Protein AF-A0A7Y6PIX3-F1 (afdb_monomer_lite)

Secondary structure (DSSP, 8-state):
--------TT--TT-S---TTHHHHHT----SSEEEEEEEETTTEEEEEEEEEEEETTEEEEEEEEEE-HHHHHHHHHHHHHHHB-TTT-PBPP-

Structure (mmCIF, N/CA/C/O backbone):
data_AF-A0A7Y6PIX3-F1
#
_entry.id   AF-A0A7Y6PIX3-F1
#
loop_
_atom_site.group_PDB
_atom_site.id
_atom_site.type_symbol
_atom_site.label_atom_id
_atom_site.label_alt_id
_atom_site.label_comp_id
_atom_site.label_asym_id
_atom_site.label_entity_id
_atom_site.label_seq_id
_atom_site.pdbx_PDB_ins_code
_atom_site.Cartn_x
_atom_site.Cartn_y
_atom_site.Cartn_z
_atom_site.occupancy
_atom_site.B_iso_or_equiv
_atom_site.auth_seq_id
_atom_site.auth_comp_id
_atom_site.auth_asym_id
_atom_site.auth_atom_id
_atom_site.pdbx_PDB_model_num
ATOM 1 N N . ARG A 1 1 ? 34.077 9.818 14.307 1.00 39.09 1 ARG A N 1
ATOM 2 C CA . ARG A 1 1 ? 33.022 9.412 15.264 1.00 39.09 1 ARG A CA 1
ATOM 3 C C . ARG A 1 1 ? 32.184 8.384 14.513 1.00 39.09 1 ARG A C 1
ATOM 5 O O . ARG A 1 1 ? 31.618 8.757 13.501 1.00 39.09 1 ARG A O 1
ATOM 12 N N . LYS A 1 2 ? 32.312 7.090 14.836 1.00 45.16 2 LYS A N 1
ATOM 13 C CA . LYS A 1 2 ? 31.610 6.013 14.116 1.00 45.16 2 LYS A CA 1
ATOM 14 C C . LYS A 1 2 ? 30.129 6.129 14.461 1.00 45.16 2 LYS A C 1
ATOM 16 O O . LYS A 1 2 ? 29.799 6.055 15.640 1.00 45.16 2 LYS A O 1
ATOM 21 N N . ASP A 1 3 ? 29.284 6.337 13.461 1.00 50.09 3 ASP A N 1
ATOM 22 C CA . ASP A 1 3 ? 27.842 6.209 13.625 1.00 50.09 3 ASP A CA 1
ATOM 23 C C . ASP A 1 3 ? 27.549 4.741 13.931 1.00 50.09 3 ASP A C 1
ATOM 25 O O . ASP A 1 3 ? 27.606 3.867 13.062 1.00 50.09 3 ASP A O 1
ATOM 29 N N . GLU A 1 4 ? 27.330 4.449 15.210 1.00 51.28 4 GLU A N 1
ATOM 30 C CA . GLU A 1 4 ? 26.777 3.178 15.644 1.00 51.28 4 GLU A CA 1
ATOM 31 C C . GLU A 1 4 ? 25.413 3.044 14.971 1.00 51.28 4 GLU A C 1
ATOM 33 O O . GLU A 1 4 ? 24.459 3.748 15.314 1.00 51.28 4 GLU A O 1
ATOM 38 N N . LYS A 1 5 ? 25.333 2.174 13.958 1.00 54.09 5 LYS A N 1
ATOM 39 C CA . LYS A 1 5 ? 24.062 1.751 13.375 1.00 54.09 5 LYS A CA 1
ATOM 40 C C . LYS A 1 5 ? 23.223 1.204 14.523 1.00 54.09 5 LYS A C 1
ATOM 42 O O . LYS A 1 5 ? 23.466 0.092 14.985 1.00 54.09 5 LYS A O 1
ATOM 47 N N . LYS A 1 6 ? 22.276 2.008 15.010 1.00 56.94 6 LYS A N 1
ATOM 48 C CA . LYS A 1 6 ? 21.278 1.573 15.983 1.00 56.94 6 LYS A CA 1
ATOM 49 C C . LYS A 1 6 ? 20.540 0.401 15.351 1.00 56.94 6 LYS A C 1
ATOM 51 O O . LYS A 1 6 ? 19.804 0.581 14.385 1.00 56.94 6 LYS A O 1
ATOM 56 N N . ILE A 1 7 ? 20.817 -0.798 15.847 1.00 59.22 7 ILE A N 1
ATOM 57 C CA . ILE A 1 7 ? 20.106 -2.006 15.448 1.00 59.22 7 ILE A CA 1
ATOM 58 C C . ILE A 1 7 ? 18.689 -1.828 15.981 1.00 59.22 7 ILE A C 1
ATOM 60 O O . ILE A 1 7 ? 18.507 -1.710 17.190 1.00 59.22 7 ILE A O 1
ATOM 64 N N . ASP A 1 8 ? 17.713 -1.721 15.080 1.00 65.69 8 ASP A N 1
ATOM 65 C CA . ASP A 1 8 ? 16.303 -1.655 15.452 1.00 65.69 8 ASP A CA 1
ATOM 66 C C . ASP A 1 8 ? 15.916 -3.002 16.090 1.00 65.69 8 ASP A C 1
ATOM 68 O O . ASP A 1 8 ? 15.920 -4.018 15.388 1.00 65.69 8 ASP A O 1
ATOM 72 N N . PRO A 1 9 ? 15.620 -3.047 17.402 1.00 66.88 9 PRO A N 1
ATOM 73 C CA . PRO A 1 9 ? 15.290 -4.290 18.090 1.00 66.88 9 PRO A CA 1
ATOM 74 C C . PRO A 1 9 ? 13.962 -4.897 17.608 1.00 66.88 9 PRO A C 1
ATOM 76 O O . PRO A 1 9 ? 13.716 -6.071 17.862 1.00 66.88 9 PRO A O 1
ATOM 79 N N . GLU A 1 10 ? 13.119 -4.140 16.891 1.00 69.50 10 GLU A N 1
ATOM 80 C CA . GLU A 1 10 ? 11.897 -4.650 16.252 1.00 69.50 10 GLU A CA 1
ATOM 81 C C . GLU A 1 10 ? 12.152 -5.256 14.862 1.00 69.50 10 GLU A C 1
ATOM 83 O O . GLU A 1 10 ? 11.209 -5.671 14.177 1.00 69.50 10 GLU A O 1
ATOM 88 N N . PHE A 1 11 ? 13.402 -5.287 14.388 1.00 69.88 11 PHE A N 1
ATOM 89 C CA . PHE A 1 11 ? 13.704 -5.868 13.089 1.00 69.88 11 PHE A CA 1
ATOM 90 C C . PHE A 1 11 ? 13.502 -7.387 13.125 1.00 69.88 11 PHE A C 1
ATOM 92 O O . PHE A 1 11 ? 14.282 -8.139 13.703 1.00 69.88 11 PHE A O 1
ATOM 99 N N . CYS A 1 12 ? 12.434 -7.838 12.470 1.00 73.38 12 CYS A N 1
ATOM 100 C CA . CYS A 1 12 ? 12.127 -9.246 12.273 1.00 73.38 12 CYS A CA 1
ATOM 101 C C . CYS A 1 12 ? 13.300 -9.948 11.568 1.00 73.38 12 CYS A C 1
ATOM 103 O O . CYS A 1 12 ? 13.506 -9.763 10.373 1.00 73.38 12 CYS A O 1
ATOM 105 N N . HIS A 1 13 ? 14.038 -10.798 12.288 1.00 71.69 13 HIS A N 1
ATOM 106 C CA . HIS A 1 13 ? 15.195 -11.530 11.748 1.00 71.69 13 HIS A CA 1
ATOM 107 C C . HIS A 1 13 ? 14.844 -12.534 10.634 1.00 71.69 13 HIS A C 1
ATOM 109 O O . HIS A 1 13 ? 15.736 -13.044 9.963 1.00 71.69 13 HIS A O 1
ATOM 115 N N . ILE A 1 14 ? 13.554 -12.823 10.447 1.00 77.88 14 ILE A N 1
ATOM 116 C CA . ILE A 1 14 ? 13.034 -13.717 9.402 1.00 77.88 14 ILE A CA 1
ATOM 117 C C . ILE A 1 14 ? 12.634 -12.925 8.149 1.00 77.88 14 ILE A C 1
ATOM 119 O O . ILE A 1 14 ? 12.739 -13.414 7.027 1.00 77.88 14 ILE A O 1
ATOM 123 N N . CYS A 1 15 ? 12.155 -11.697 8.328 1.00 74.38 15 CYS A N 1
ATOM 124 C CA . CYS A 1 15 ? 11.585 -10.898 7.262 1.00 74.38 15 CYS A CA 1
ATOM 125 C C . CYS A 1 15 ? 12.726 -10.280 6.445 1.00 74.38 15 CYS A C 1
ATOM 127 O O . CYS A 1 15 ? 13.464 -9.438 6.948 1.00 74.38 15 CYS A O 1
ATOM 129 N N . GLN A 1 16 ? 12.867 -10.679 5.179 1.00 68.69 16 GLN A N 1
ATOM 130 C CA . GLN A 1 16 ? 13.937 -10.172 4.305 1.00 68.69 16 GLN A CA 1
ATOM 131 C C . GLN A 1 16 ? 13.766 -8.689 3.955 1.00 68.69 16 GLN A C 1
ATOM 133 O O . GLN A 1 16 ? 14.746 -7.994 3.697 1.00 68.69 16 GLN A O 1
ATOM 138 N N . HIS A 1 17 ? 12.527 -8.195 3.986 1.00 73.31 17 HIS A N 1
ATOM 139 C CA . HIS A 1 17 ? 12.195 -6.829 3.615 1.00 73.31 17 HIS A CA 1
ATOM 140 C C . HIS A 1 17 ? 11.229 -6.211 4.620 1.00 73.31 17 HIS A C 1
ATOM 142 O O . HIS A 1 17 ? 10.271 -6.842 5.071 1.00 73.31 17 HIS A O 1
ATOM 148 N N . ARG A 1 18 ? 11.477 -4.942 4.944 1.00 79.44 18 ARG A N 1
ATOM 149 C CA . ARG A 1 18 ? 10.574 -4.099 5.721 1.00 79.44 18 ARG A CA 1
ATOM 150 C C . ARG A 1 18 ? 10.189 -2.904 4.870 1.00 79.44 18 ARG A C 1
ATOM 152 O O . ARG A 1 18 ? 11.059 -2.220 4.344 1.00 79.44 18 ARG A O 1
ATOM 159 N N . LEU A 1 19 ? 8.892 -2.624 4.798 1.00 86.44 19 LEU A N 1
ATOM 160 C CA . LEU A 1 19 ? 8.396 -1.407 4.165 1.00 86.44 19 LEU A CA 1
ATOM 161 C C . LEU A 1 19 ? 8.939 -0.194 4.934 1.00 86.44 19 LEU A C 1
ATOM 163 O O . LEU A 1 19 ? 8.603 -0.008 6.110 1.00 86.44 19 LEU A O 1
ATOM 167 N N . SER A 1 20 ? 9.747 0.647 4.287 1.00 87.06 20 SER A N 1
ATOM 168 C CA . SER A 1 20 ? 10.274 1.890 4.885 1.00 87.06 20 SER A CA 1
ATOM 169 C C . SER A 1 20 ? 9.174 2.811 5.404 1.00 87.06 20 SER A C 1
ATOM 171 O O . SER A 1 20 ? 9.351 3.525 6.388 1.00 87.06 20 SER A O 1
ATOM 173 N N . PHE A 1 21 ? 7.999 2.752 4.784 1.00 89.38 21 PHE A N 1
ATOM 174 C CA . PHE A 1 21 ? 6.835 3.550 5.134 1.00 89.38 21 PHE A CA 1
ATOM 175 C C . PHE A 1 21 ? 5.896 2.879 6.147 1.00 89.38 21 PHE A C 1
ATOM 177 O O . PHE A 1 21 ? 4.806 3.401 6.380 1.00 89.38 21 PHE A O 1
ATOM 184 N N . ARG A 1 22 ? 6.301 1.781 6.811 1.00 88.94 22 ARG A N 1
ATOM 185 C CA . ARG A 1 22 ? 5.500 1.109 7.861 1.00 88.94 22 ARG A CA 1
ATOM 186 C C . ARG A 1 22 ? 4.921 2.101 8.869 1.00 88.94 22 ARG A C 1
ATOM 188 O O . ARG A 1 22 ? 3.742 2.029 9.197 1.00 88.94 22 ARG A O 1
ATOM 195 N N . ASN A 1 23 ? 5.735 3.045 9.340 1.00 90.56 23 ASN A N 1
ATOM 196 C CA . ASN A 1 23 ? 5.305 4.012 10.350 1.00 90.56 23 ASN A CA 1
ATOM 197 C C . ASN A 1 23 ? 4.213 4.963 9.832 1.00 90.56 23 ASN A C 1
ATOM 199 O O . ASN A 1 23 ? 3.418 5.442 10.632 1.00 90.56 23 ASN A O 1
ATOM 203 N N . LYS A 1 24 ? 4.124 5.206 8.516 1.00 91.81 24 LYS A N 1
ATOM 204 C CA . LYS A 1 24 ? 3.011 5.970 7.930 1.00 91.81 24 LYS A CA 1
ATOM 205 C C . LYS A 1 24 ? 1.699 5.187 7.935 1.00 91.81 24 LYS A C 1
ATOM 207 O O . LYS A 1 24 ? 0.650 5.797 8.085 1.00 91.81 24 LYS A O 1
ATOM 212 N N . ILE A 1 25 ? 1.760 3.861 7.787 1.00 92.00 25 ILE A N 1
ATOM 213 C CA . ILE A 1 25 ? 0.582 2.988 7.896 1.00 92.00 25 ILE A CA 1
ATOM 214 C C . ILE A 1 25 ? 0.114 2.938 9.354 1.00 92.00 25 ILE A C 1
ATOM 216 O O . ILE A 1 25 ? -1.054 3.169 9.636 1.00 92.00 25 ILE A O 1
ATOM 220 N N . LEU A 1 26 ? 1.033 2.682 10.292 1.00 90.62 26 LEU A N 1
ATOM 221 C CA . LEU A 1 26 ? 0.683 2.535 11.710 1.00 90.62 26 LEU A CA 1
ATOM 222 C C . LEU A 1 26 ? 0.167 3.829 12.345 1.00 90.62 26 LEU A C 1
ATOM 224 O O . LEU A 1 26 ? -0.728 3.779 13.181 1.00 90.62 26 LEU A O 1
ATOM 228 N N . ASN A 1 27 ? 0.714 4.975 11.940 1.00 91.56 27 ASN A N 1
ATOM 229 C CA . ASN A 1 27 ? 0.336 6.283 12.475 1.00 91.56 27 ASN A CA 1
ATOM 230 C C . ASN A 1 27 ? -0.625 7.030 11.541 1.00 91.56 27 ASN A C 1
ATOM 232 O O . ASN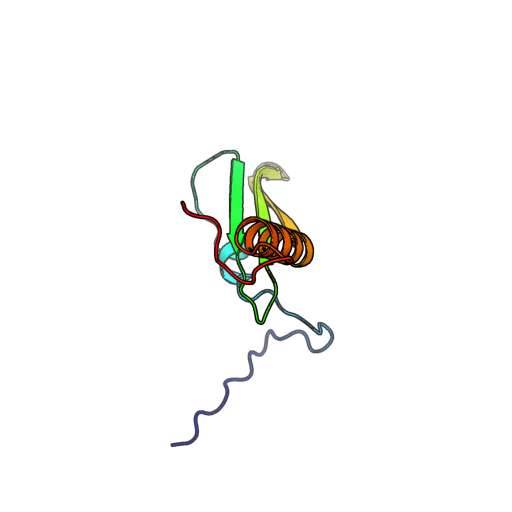 A 1 27 ? -0.602 8.260 11.485 1.00 91.56 27 ASN A O 1
ATOM 236 N N . TRP A 1 28 ? -1.434 6.306 10.765 1.00 91.88 28 TRP A N 1
ATOM 237 C CA . TRP A 1 28 ? -2.393 6.921 9.857 1.00 91.88 28 TRP A CA 1
ATOM 238 C C . TRP A 1 28 ? -3.465 7.700 10.632 1.00 91.88 28 TRP A C 1
ATOM 240 O O . TRP A 1 28 ? -4.161 7.140 11.478 1.00 91.88 28 TRP A O 1
ATOM 250 N N . GLN A 1 29 ? -3.603 8.998 10.345 1.00 85.50 29 GLN A N 1
ATOM 251 C CA . GLN A 1 29 ? -4.531 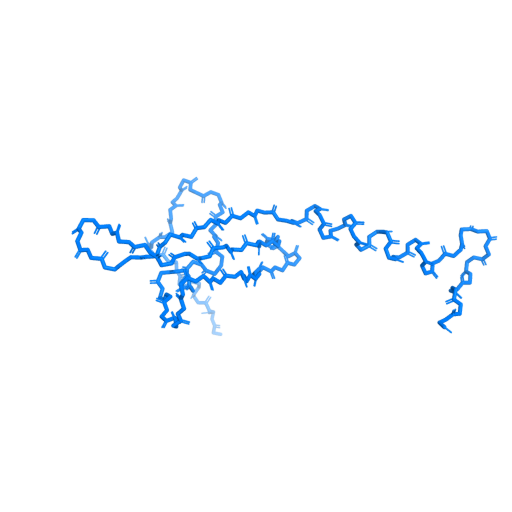9.897 11.050 1.00 85.50 29 GLN A CA 1
ATOM 252 C C . GLN A 1 29 ? -5.342 10.809 10.120 1.00 85.50 29 GLN A C 1
ATOM 254 O O . GLN A 1 29 ? -6.018 11.722 10.590 1.00 85.50 29 GLN A O 1
ATOM 259 N N . GLU A 1 30 ? -5.287 10.599 8.805 1.00 82.94 30 GLU A N 1
ATOM 260 C CA . GLU A 1 30 ? -6.031 11.459 7.886 1.00 82.94 30 GLU A CA 1
ATOM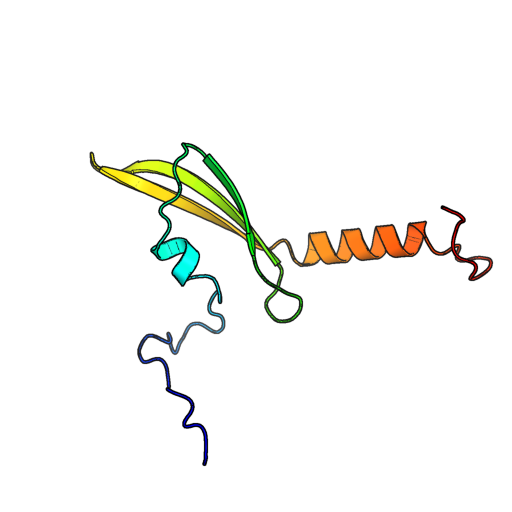 261 C C . GLU A 1 30 ? -7.543 11.232 7.951 1.00 82.94 30 GLU A C 1
ATOM 263 O O . GLU A 1 30 ? -8.019 10.111 8.132 1.00 82.94 30 GLU A O 1
ATOM 268 N N . SER A 1 31 ? -8.294 12.318 7.756 1.00 73.69 31 SER A N 1
ATOM 269 C CA . SER A 1 31 ? -9.747 12.299 7.676 1.00 73.69 31 SER A CA 1
ATOM 270 C C . SER A 1 31 ? -10.213 11.893 6.277 1.00 73.69 31 SER A C 1
ATOM 272 O O . SER A 1 31 ? -9.757 12.411 5.261 1.00 73.69 31 SER A O 1
ATOM 274 N N . GLY A 1 32 ? -11.152 10.953 6.220 1.00 82.06 32 GLY A N 1
ATOM 275 C CA . GLY A 1 32 ? -11.746 10.492 4.971 1.00 82.06 32 GLY A CA 1
ATOM 276 C C . GLY A 1 32 ? -12.156 9.030 5.053 1.00 82.06 32 GLY A C 1
ATOM 277 O O . GLY A 1 32 ? -11.567 8.246 5.791 1.00 82.06 32 GLY A O 1
ATOM 278 N N . GLN A 1 33 ? -13.178 8.656 4.287 1.00 85.94 33 GLN A N 1
ATOM 279 C CA . GLN A 1 33 ? -13.607 7.257 4.209 1.00 85.94 33 GLN A CA 1
AT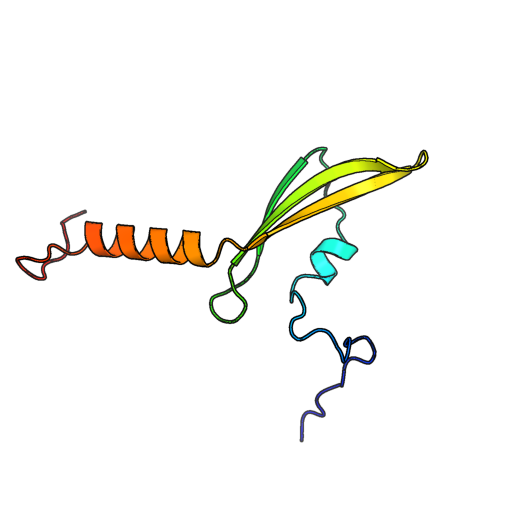OM 280 C C . GLN A 1 33 ? -12.651 6.406 3.359 1.00 85.94 33 GLN A C 1
ATOM 282 O O . GLN A 1 33 ? -12.584 5.191 3.529 1.00 85.94 33 GLN A O 1
ATOM 287 N N . TYR A 1 34 ? -11.910 7.044 2.449 1.00 92.06 34 TYR A N 1
ATOM 288 C CA . TYR A 1 34 ? -11.094 6.385 1.438 1.00 92.06 34 TYR A CA 1
ATOM 289 C C . TYR A 1 34 ? -9.933 7.275 0.988 1.00 92.06 34 TYR A C 1
ATOM 291 O O . TYR A 1 34 ? -10.124 8.474 0.774 1.00 92.06 34 TYR A O 1
ATOM 299 N N . LYS A 1 35 ? -8.747 6.685 0.791 1.00 95.31 35 LYS A N 1
ATOM 300 C CA . LYS A 1 35 ? -7.604 7.357 0.158 1.00 95.31 35 LYS A CA 1
ATOM 301 C C . LYS A 1 35 ? -6.705 6.376 -0.591 1.00 95.31 35 LYS A C 1
ATOM 303 O O . LYS A 1 35 ? -6.332 5.337 -0.052 1.00 95.31 35 LYS A O 1
ATOM 308 N N . VAL A 1 36 ? -6.287 6.760 -1.796 1.00 95.75 36 VAL A N 1
ATOM 309 C CA . VAL A 1 36 ? -5.195 6.111 -2.539 1.00 95.75 36 VAL A CA 1
ATOM 310 C C . VAL A 1 36 ? -3.965 6.992 -2.463 1.00 95.75 36 VAL A C 1
ATOM 312 O O . VAL A 1 36 ? -4.048 8.208 -2.636 1.00 95.75 36 VAL A O 1
ATOM 315 N N . TRP A 1 37 ? -2.827 6.379 -2.185 1.00 94.62 37 TRP A N 1
ATOM 316 C CA . TRP A 1 37 ? -1.546 7.058 -2.099 1.00 94.62 37 TRP A CA 1
ATOM 317 C C . TRP A 1 37 ? -0.428 6.107 -2.508 1.00 94.62 37 TRP A C 1
ATOM 319 O O . TRP A 1 37 ? -0.594 4.889 -2.497 1.00 94.62 37 TRP A O 1
ATOM 329 N N . GLU A 1 38 ? 0.710 6.668 -2.894 1.00 94.88 38 GLU A N 1
ATOM 330 C CA . GLU A 1 38 ? 1.880 5.900 -3.307 1.00 94.88 38 GLU A CA 1
ATOM 331 C C . GLU A 1 38 ? 3.062 6.190 -2.383 1.00 94.88 38 GLU A C 1
ATOM 333 O O . GLU A 1 38 ? 3.191 7.291 -1.844 1.00 94.88 38 GLU A O 1
ATOM 338 N N . MET A 1 39 ? 3.921 5.191 -2.199 1.00 93.94 39 MET A N 1
ATOM 339 C CA . MET A 1 39 ? 5.185 5.292 -1.471 1.00 93.94 39 MET A CA 1
ATOM 340 C C . MET A 1 39 ? 6.258 4.457 -2.154 1.00 93.94 39 MET A C 1
ATOM 342 O O . MET A 1 39 ? 5.956 3.579 -2.957 1.00 93.94 39 MET A O 1
ATOM 346 N N . GLY A 1 40 ? 7.503 4.686 -1.752 1.00 87.38 40 GLY A N 1
ATOM 347 C CA . GLY A 1 40 ? 8.651 3.933 -2.228 1.00 87.38 40 GLY A CA 1
ATOM 348 C C . GLY A 1 40 ? 9.509 4.733 -3.198 1.00 87.38 40 GLY A C 1
ATOM 349 O O . GLY A 1 40 ? 9.246 5.909 -3.456 1.00 87.38 40 GLY A O 1
ATOM 350 N N . ASP A 1 41 ? 10.556 4.082 -3.678 1.00 83.19 41 ASP A N 1
ATOM 351 C CA . ASP A 1 41 ? 11.619 4.648 -4.501 1.00 83.19 41 ASP A CA 1
ATOM 352 C C . ASP A 1 41 ? 12.267 3.547 -5.361 1.00 83.19 41 ASP A C 1
ATOM 354 O O . ASP A 1 41 ? 11.855 2.385 -5.332 1.00 83.19 41 ASP A O 1
ATOM 358 N N . GLU A 1 42 ? 13.274 3.912 -6.154 1.00 79.56 42 GLU A N 1
ATOM 359 C CA . GLU A 1 42 ? 13.974 2.970 -7.034 1.00 79.56 42 GLU A CA 1
ATOM 360 C C . GLU A 1 42 ? 14.730 1.865 -6.276 1.00 79.56 42 GLU A C 1
ATOM 362 O O . GLU A 1 42 ? 14.934 0.786 -6.833 1.00 79.56 42 GLU A O 1
ATOM 367 N N . GLU A 1 43 ? 15.124 2.097 -5.018 1.00 81.94 43 GLU A N 1
ATOM 368 C CA . GLU A 1 43 ? 15.875 1.124 -4.217 1.00 81.94 43 GLU A CA 1
ATOM 369 C C . GLU A 1 43 ? 14.955 0.077 -3.577 1.00 81.94 43 GLU A C 1
ATOM 371 O O . GLU A 1 43 ? 15.317 -1.096 -3.477 1.00 81.94 43 GLU A O 1
ATOM 376 N N . GLN A 1 44 ? 13.767 0.490 -3.132 1.00 80.38 44 GLN A N 1
ATOM 377 C CA . GLN A 1 44 ? 12.859 -0.347 -2.339 1.00 80.38 44 GLN A CA 1
ATOM 378 C C . GLN A 1 44 ? 11.612 -0.809 -3.097 1.00 80.38 44 GLN A C 1
ATOM 380 O O . GLN A 1 44 ? 10.833 -1.611 -2.568 1.00 80.38 44 GLN A O 1
ATOM 385 N N . GLY A 1 45 ? 11.430 -0.317 -4.321 1.00 90.19 45 GLY A N 1
ATOM 386 C CA . GLY A 1 45 ? 10.236 -0.524 -5.126 1.00 90.19 45 GLY A CA 1
ATOM 387 C C . GLY A 1 45 ? 9.168 0.532 -4.860 1.00 90.19 45 GLY A C 1
ATOM 388 O O . GLY A 1 45 ? 9.218 1.280 -3.882 1.00 90.19 45 GLY A O 1
ATOM 389 N N . PHE A 1 46 ? 8.179 0.580 -5.746 1.00 93.44 46 PHE A N 1
ATOM 390 C CA . PHE A 1 46 ? 7.042 1.485 -5.670 1.00 93.44 46 PHE A CA 1
ATOM 391 C C . PHE A 1 46 ? 5.793 0.727 -5.247 1.00 93.44 46 PHE A C 1
ATOM 393 O O . PHE A 1 46 ? 5.477 -0.326 -5.790 1.00 93.44 46 PHE A O 1
ATOM 400 N N . TYR A 1 47 ? 5.037 1.303 -4.321 1.00 95.25 47 TYR A N 1
ATOM 401 C CA . TYR A 1 47 ? 3.847 0.686 -3.759 1.00 95.25 47 TYR A CA 1
ATOM 402 C C . TYR A 1 47 ? 2.671 1.641 -3.847 1.00 95.25 47 TYR A C 1
ATOM 404 O O . TYR A 1 47 ? 2.792 2.824 -3.520 1.00 95.25 47 TYR A O 1
ATOM 412 N N . ARG A 1 48 ? 1.510 1.103 -4.211 1.00 96.38 48 ARG A N 1
ATOM 413 C CA . ARG A 1 48 ? 0.222 1.778 -4.090 1.00 96.38 48 ARG A CA 1
ATOM 414 C C . ARG A 1 48 ? -0.495 1.258 -2.859 1.00 96.38 48 ARG A C 1
ATOM 416 O O . ARG A 1 48 ? -0.716 0.056 -2.717 1.00 96.38 48 ARG A O 1
ATOM 423 N N . ILE A 1 49 ? -0.888 2.173 -1.988 1.00 96.44 49 ILE A N 1
ATOM 424 C CA . ILE A 1 49 ? -1.624 1.884 -0.772 1.00 96.44 49 ILE A CA 1
ATOM 425 C C . ILE A 1 49 ? -3.033 2.439 -0.918 1.00 96.44 49 ILE A C 1
ATOM 427 O O . ILE A 1 49 ? -3.235 3.616 -1.219 1.00 96.44 49 ILE A O 1
ATOM 431 N N . THR A 1 50 ? -4.014 1.576 -0.687 1.00 96.88 50 THR A N 1
ATOM 432 C CA . THR A 1 50 ? -5.422 1.958 -0.608 1.00 96.88 50 THR A CA 1
ATOM 433 C C . THR A 1 50 ? -5.881 1.825 0.833 1.00 96.88 50 THR A C 1
ATOM 435 O O . THR A 1 50 ? -5.865 0.728 1.388 1.00 96.88 50 THR A O 1
ATOM 438 N N . THR A 1 51 ? -6.263 2.945 1.437 1.00 96.50 51 THR A N 1
ATOM 439 C CA . THR A 1 51 ? -6.750 3.023 2.813 1.00 96.50 51 THR A CA 1
ATOM 440 C C . THR A 1 51 ? -8.265 3.188 2.817 1.00 96.50 51 THR A C 1
ATOM 442 O O . THR A 1 51 ? -8.781 4.087 2.153 1.00 96.50 51 THR A O 1
ATOM 445 N N . PHE A 1 52 ? -8.960 2.377 3.613 1.00 95.31 52 PHE A N 1
ATOM 446 C CA . PHE A 1 52 ? -10.393 2.494 3.883 1.00 95.31 52 PHE A CA 1
ATOM 447 C C . PHE A 1 52 ? -10.628 2.686 5.375 1.00 95.31 52 PHE A C 1
ATOM 449 O O . PHE A 1 52 ? -10.040 1.967 6.185 1.00 95.31 52 PHE A O 1
ATOM 456 N N . LEU A 1 53 ? -11.515 3.611 5.736 1.00 94.88 53 LEU A N 1
ATOM 457 C CA . LEU A 1 53 ? -12.094 3.640 7.073 1.00 94.88 53 LEU A CA 1
ATOM 458 C C . LEU A 1 53 ? -13.139 2.525 7.162 1.00 94.88 53 LEU A C 1
ATOM 460 O O . LEU A 1 53 ? -14.072 2.477 6.362 1.00 94.88 53 LEU A O 1
ATOM 464 N N . ILE A 1 54 ? -12.975 1.636 8.133 1.00 94.12 54 ILE A N 1
ATOM 465 C CA . ILE A 1 54 ? -13.894 0.533 8.405 1.00 94.12 54 ILE A CA 1
ATOM 466 C C . ILE A 1 54 ? -14.329 0.564 9.868 1.00 94.12 54 ILE A C 1
ATOM 468 O O . ILE A 1 54 ? -13.650 1.126 10.729 1.00 94.12 54 ILE A O 1
ATOM 472 N N . GLU A 1 55 ? -15.439 -0.100 10.160 1.00 95.44 55 GLU A N 1
ATOM 473 C CA . GLU A 1 55 ? -15.778 -0.474 11.526 1.00 95.44 55 GLU A CA 1
ATOM 474 C C . GLU A 1 55 ? -15.279 -1.898 11.788 1.00 95.44 55 GLU A C 1
ATOM 476 O O . GLU A 1 55 ? -15.613 -2.837 11.064 1.00 95.44 55 GLU A O 1
ATOM 481 N N . TRP A 1 56 ? -14.469 -2.067 12.829 1.00 94.19 56 TRP A N 1
ATOM 482 C CA . TRP A 1 56 ? -13.983 -3.362 13.282 1.00 94.19 56 TRP A CA 1
ATOM 483 C C . TRP A 1 56 ? -14.310 -3.539 14.761 1.00 94.19 56 TRP A C 1
ATOM 485 O O . TRP A 1 56 ? -13.806 -2.805 15.611 1.00 94.19 56 TRP A O 1
ATOM 495 N N . GLN A 1 57 ? -15.163 -4.518 15.071 1.00 96.12 57 GLN A N 1
ATOM 496 C CA . GLN A 1 57 ? -15.622 -4.805 16.438 1.00 96.12 57 GLN A CA 1
ATOM 497 C C . GLN A 1 57 ? -16.178 -3.563 17.166 1.00 96.12 57 GLN A C 1
ATOM 499 O O . GLN A 1 57 ? -15.833 -3.301 18.320 1.00 96.12 57 GLN A O 1
ATOM 504 N N . GLY A 1 58 ? -17.013 -2.767 16.489 1.00 94.50 58 GLY A N 1
ATOM 505 C CA . GLY A 1 58 ? -17.616 -1.566 17.077 1.00 94.50 58 GLY A CA 1
ATOM 506 C C . GLY A 1 58 ? -16.667 -0.374 17.218 1.00 94.50 58 GLY A C 1
ATOM 507 O O . GLY A 1 58 ? -16.978 0.573 17.939 1.00 94.50 58 GLY A O 1
ATOM 508 N N . ARG A 1 59 ? -15.482 -0.415 16.594 1.00 94.50 59 ARG A N 1
ATOM 509 C CA . ARG A 1 59 ? -14.486 0.663 16.646 1.00 94.50 59 ARG A CA 1
ATOM 510 C C . ARG A 1 59 ? -14.063 1.081 15.247 1.00 94.50 59 ARG A C 1
ATOM 512 O O . ARG A 1 59 ? -13.912 0.240 14.365 1.00 94.50 59 ARG A O 1
ATOM 519 N N . ASN A 1 60 ? -13.797 2.372 15.076 1.00 91.75 60 ASN A N 1
ATOM 520 C CA . ASN A 1 60 ? -13.177 2.878 13.856 1.00 91.75 60 ASN A CA 1
ATOM 521 C C . ASN A 1 60 ? -11.772 2.285 13.708 1.00 91.75 60 ASN A C 1
ATOM 523 O O . ASN A 1 60 ? -10.947 2.384 14.618 1.00 91.75 60 ASN A O 1
ATOM 527 N N . ALA A 1 61 ? -11.512 1.687 12.553 1.00 93.06 61 ALA A N 1
ATOM 528 C CA . ALA A 1 61 ? -10.229 1.121 12.174 1.00 93.06 61 ALA A CA 1
ATOM 529 C C . ALA A 1 61 ? -9.922 1.458 10.711 1.00 93.06 61 ALA A C 1
ATOM 531 O O . ALA A 1 61 ? -10.806 1.848 9.949 1.00 93.06 61 ALA A O 1
ATOM 532 N N . TYR A 1 62 ? -8.665 1.290 10.310 1.00 95.00 62 TYR A N 1
ATOM 533 C CA . TYR A 1 62 ? -8.247 1.480 8.926 1.00 95.00 62 TYR A CA 1
ATOM 534 C C . TYR A 1 62 ? -7.789 0.155 8.323 1.00 95.00 62 TYR A C 1
ATOM 536 O O . TYR A 1 62 ? -6.923 -0.525 8.875 1.00 95.00 62 TYR A O 1
ATOM 544 N N . ALA A 1 63 ? -8.364 -0.203 7.176 1.00 94.88 63 ALA A N 1
ATOM 545 C CA . ALA A 1 63 ? -7.870 -1.290 6.343 1.00 94.88 63 ALA A CA 1
ATOM 546 C C . ALA A 1 63 ? -6.939 -0.713 5.274 1.00 94.88 63 ALA A C 1
ATOM 548 O O . ALA A 1 63 ? -7.332 0.184 4.527 1.00 94.88 63 ALA A O 1
ATOM 549 N N . HIS A 1 64 ? -5.716 -1.239 5.191 1.00 96.25 64 HIS A N 1
ATOM 550 C CA . HIS A 1 64 ? -4.723 -0.826 4.204 1.00 96.25 64 HIS A CA 1
ATOM 551 C C . HIS A 1 64 ? -4.403 -1.991 3.267 1.00 96.25 64 HIS A C 1
ATOM 553 O O . HIS A 1 64 ? -3.902 -3.024 3.707 1.00 96.25 64 HIS A O 1
ATOM 559 N N . ILE A 1 65 ? -4.664 -1.813 1.974 1.00 95.75 65 ILE A N 1
ATOM 560 C CA . ILE A 1 65 ? -4.256 -2.748 0.922 1.00 95.75 65 ILE A CA 1
ATOM 561 C C . ILE A 1 65 ? -2.997 -2.182 0.272 1.00 95.75 65 ILE A C 1
ATOM 563 O O . ILE A 1 65 ? -3.047 -1.099 -0.309 1.00 95.75 65 ILE A O 1
ATOM 567 N N . VAL A 1 66 ? -1.880 -2.899 0.386 1.00 95.19 66 VAL A N 1
ATOM 568 C CA . VAL A 1 66 ? -0.579 -2.505 -0.174 1.00 95.19 66 VAL A CA 1
ATOM 569 C C . VAL A 1 66 ? -0.286 -3.379 -1.387 1.00 95.19 66 VAL A C 1
ATOM 571 O O . VAL A 1 66 ? -0.258 -4.601 -1.270 1.00 95.19 66 VAL A O 1
ATOM 574 N N . VAL A 1 67 ? -0.077 -2.752 -2.541 1.00 95.62 67 VAL A N 1
ATOM 575 C CA . VAL A 1 67 ? 0.214 -3.426 -3.811 1.00 95.62 67 VAL A CA 1
ATOM 576 C C . VAL A 1 67 ? 1.547 -2.917 -4.336 1.00 95.62 67 VAL A C 1
ATOM 578 O O . VAL A 1 67 ? 1.730 -1.706 -4.450 1.00 95.62 67 VAL A O 1
ATOM 581 N N . ASP A 1 68 ? 2.464 -3.828 -4.649 1.00 94.06 68 ASP A N 1
ATOM 582 C CA . ASP A 1 68 ? 3.690 -3.504 -5.381 1.00 94.06 68 ASP A CA 1
ATOM 583 C C . ASP A 1 68 ? 3.331 -3.161 -6.836 1.00 94.06 68 ASP A C 1
ATOM 585 O O . ASP A 1 68 ? 2.660 -3.935 -7.516 1.00 94.06 68 ASP A O 1
ATOM 589 N N . ILE A 1 69 ? 3.734 -1.972 -7.277 1.00 95.06 69 ILE A N 1
ATOM 590 C CA . ILE A 1 69 ? 3.514 -1.428 -8.624 1.00 95.06 69 ILE A CA 1
ATOM 591 C C . ILE A 1 69 ? 4.848 -1.105 -9.318 1.00 95.06 69 ILE A C 1
ATOM 593 O O . ILE A 1 69 ? 4.894 -0.306 -10.255 1.00 95.06 69 ILE A O 1
ATOM 597 N N . THR A 1 70 ? 5.957 -1.676 -8.841 1.00 92.94 70 THR A N 1
ATOM 598 C CA . THR A 1 70 ? 7.304 -1.389 -9.350 1.00 92.94 70 THR A CA 1
ATOM 599 C C . THR A 1 70 ? 7.426 -1.716 -10.833 1.00 92.94 70 THR A C 1
ATOM 601 O O . THR A 1 70 ? 7.924 -0.898 -11.609 1.00 92.94 70 THR A O 1
ATOM 604 N N . ASP A 1 71 ? 6.949 -2.892 -11.238 1.00 92.75 71 ASP A N 1
ATOM 605 C CA . ASP A 1 71 ? 7.018 -3.327 -12.633 1.00 92.75 71 ASP A CA 1
ATOM 606 C C . ASP A 1 71 ? 6.098 -2.497 -13.532 1.00 92.75 71 ASP A C 1
ATOM 608 O O . ASP A 1 71 ? 6.501 -2.124 -14.635 1.00 92.75 71 ASP A O 1
ATOM 612 N N . ASP A 1 72 ? 4.918 -2.119 -13.033 1.00 91.50 72 ASP A N 1
ATOM 613 C CA . ASP A 1 72 ? 3.987 -1.238 -13.742 1.00 91.50 72 ASP A CA 1
ATOM 614 C C . ASP A 1 72 ? 4.622 0.133 -14.013 1.00 91.50 72 ASP A C 1
ATOM 616 O O . ASP A 1 72 ? 4.556 0.637 -15.138 1.00 91.50 72 ASP A O 1
ATOM 620 N N . LYS A 1 73 ? 5.302 0.723 -13.015 1.00 88.69 73 LYS A N 1
ATOM 621 C CA . LYS A 1 73 ? 6.023 1.992 -13.196 1.00 88.69 73 LYS A CA 1
ATOM 622 C C . LYS A 1 73 ? 7.171 1.863 -14.190 1.00 88.69 73 LYS A C 1
ATOM 624 O O . LYS A 1 73 ? 7.245 2.650 -15.129 1.00 88.69 73 LYS A O 1
ATOM 629 N N . LYS A 1 74 ? 8.006 0.826 -14.066 1.00 87.81 74 LYS A N 1
ATOM 630 C CA . LYS A 1 74 ? 9.104 0.579 -15.019 1.00 87.81 74 LYS A CA 1
ATOM 631 C C . LYS A 1 74 ? 8.592 0.368 -16.445 1.00 87.81 74 LYS A C 1
ATOM 633 O O . LYS A 1 74 ? 9.223 0.813 -17.404 1.00 87.81 74 LYS A O 1
ATOM 638 N N . ALA A 1 75 ? 7.458 -0.312 -16.607 1.00 87.12 75 ALA A N 1
ATOM 639 C CA . ALA A 1 75 ? 6.828 -0.499 -17.906 1.00 87.12 75 ALA A CA 1
ATOM 640 C C . ALA A 1 75 ? 6.325 0.832 -18.484 1.00 87.12 75 ALA A C 1
ATOM 642 O O . ALA A 1 75 ? 6.574 1.108 -19.660 1.00 87.12 75 ALA A O 1
ATOM 643 N N . ALA A 1 76 ? 5.682 1.671 -17.666 1.00 84.12 76 ALA A N 1
ATOM 644 C CA . ALA A 1 76 ? 5.245 3.006 -18.063 1.00 84.12 76 ALA A CA 1
ATOM 645 C C . ALA A 1 76 ? 6.430 3.892 -18.485 1.00 84.12 76 ALA A C 1
ATOM 647 O O . ALA A 1 76 ? 6.388 4.476 -19.566 1.00 84.12 76 ALA A O 1
ATOM 648 N N . ASP A 1 77 ? 7.520 3.908 -17.717 1.00 81.06 77 ASP A N 1
ATOM 649 C CA . ASP A 1 77 ? 8.733 4.676 -18.037 1.00 81.06 77 ASP A CA 1
ATOM 650 C C . ASP A 1 77 ? 9.410 4.190 -19.328 1.00 81.06 77 ASP A C 1
ATOM 652 O O . ASP A 1 77 ? 9.909 4.962 -20.154 1.00 81.06 77 ASP A O 1
ATOM 656 N N . LYS A 1 78 ? 9.393 2.877 -19.567 1.00 76.69 78 LYS A N 1
ATOM 657 C CA . LYS A 1 78 ? 9.875 2.296 -20.824 1.00 76.69 78 LYS A CA 1
ATOM 658 C C . LYS A 1 78 ? 8.996 2.684 -22.016 1.00 76.69 78 LYS A C 1
ATOM 660 O O . LYS A 1 78 ? 9.504 2.828 -23.126 1.00 76.69 78 LYS A O 1
ATOM 665 N N . LEU A 1 79 ? 7.686 2.813 -21.822 1.00 71.06 79 LEU A N 1
ATOM 666 C CA . LEU A 1 79 ? 6.768 3.257 -22.872 1.00 71.06 79 LEU A CA 1
ATOM 667 C C . LEU A 1 79 ? 6.923 4.753 -23.155 1.00 71.06 79 LEU A C 1
ATOM 669 O O . LEU A 1 79 ? 6.971 5.128 -24.324 1.00 71.06 79 LEU A O 1
ATOM 673 N N . THR A 1 80 ? 7.069 5.594 -22.128 1.00 70.00 80 THR A N 1
ATOM 674 C CA . THR A 1 80 ? 7.299 7.035 -22.311 1.00 70.00 80 THR A CA 1
ATOM 675 C C . THR A 1 80 ? 8.631 7.283 -23.011 1.00 70.00 80 THR A C 1
ATOM 677 O O . THR A 1 80 ? 8.654 7.938 -24.047 1.00 70.00 80 THR A O 1
ATOM 680 N N . SER A 1 81 ? 9.729 6.684 -22.546 1.00 61.59 81 SER A N 1
ATOM 681 C CA . SER A 1 81 ? 11.037 6.792 -23.215 1.00 61.59 81 SER A CA 1
ATOM 682 C C . SER A 1 81 ? 11.011 6.334 -24.679 1.00 61.59 81 SER A C 1
ATOM 684 O O . SER A 1 81 ? 11.603 6.990 -25.531 1.00 61.59 81 SER A O 1
ATOM 686 N N . LYS A 1 82 ? 10.277 5.262 -25.008 1.00 59.44 82 LYS A N 1
ATOM 687 C CA . LYS A 1 82 ? 10.075 4.820 -26.401 1.00 59.44 82 LYS A CA 1
ATOM 688 C C . LYS A 1 82 ? 9.187 5.756 -27.222 1.00 59.44 82 LYS A C 1
ATOM 690 O O . LYS A 1 82 ? 9.376 5.843 -28.426 1.00 59.44 82 LYS A O 1
ATOM 695 N N . ALA A 1 83 ? 8.222 6.432 -26.603 1.00 56.75 83 ALA A N 1
ATOM 696 C CA . ALA A 1 83 ? 7.400 7.435 -27.279 1.00 56.75 83 ALA A CA 1
ATOM 697 C C . ALA A 1 83 ? 8.194 8.721 -27.572 1.00 56.75 83 ALA A C 1
ATOM 699 O O . ALA A 1 83 ? 7.946 9.382 -28.579 1.00 56.75 83 ALA A O 1
ATOM 700 N N . TYR A 1 84 ? 9.170 9.055 -26.721 1.00 52.66 84 TYR A N 1
ATOM 701 C CA . TYR A 1 84 ? 10.032 10.227 -26.886 1.00 52.66 84 TYR A CA 1
ATOM 702 C C . TYR A 1 84 ? 11.280 9.980 -27.745 1.00 52.66 84 TYR A C 1
ATOM 704 O O . TYR A 1 84 ? 11.870 10.954 -28.205 1.00 52.66 84 TYR A O 1
ATOM 712 N N . CYS A 1 85 ? 11.660 8.729 -28.019 1.00 56.91 85 CYS A N 1
ATOM 713 C CA . CYS A 1 85 ? 12.815 8.388 -28.852 1.00 56.91 85 CYS A CA 1
ATOM 714 C C . CYS A 1 85 ? 12.387 7.601 -30.099 1.00 56.91 85 CYS A C 1
ATOM 716 O O . CYS A 1 85 ? 12.011 6.434 -29.991 1.00 56.91 85 CYS A O 1
ATOM 718 N N . ASP A 1 86 ? 12.501 8.211 -31.283 1.00 55.94 86 ASP A N 1
ATOM 719 C CA . ASP A 1 86 ? 12.321 7.513 -32.560 1.00 55.94 86 ASP A CA 1
ATOM 720 C C . ASP A 1 86 ? 13.491 6.528 -32.802 1.00 55.94 86 ASP A C 1
ATOM 722 O O . ASP A 1 86 ? 14.646 6.963 -32.922 1.00 55.94 86 ASP A O 1
ATOM 726 N N . PRO A 1 87 ? 13.232 5.204 -32.895 1.00 55.56 87 PRO A N 1
ATOM 727 C CA . PRO A 1 87 ? 14.272 4.193 -33.092 1.00 55.56 87 PRO A CA 1
ATOM 728 C C . PRO A 1 87 ? 15.047 4.333 -34.409 1.00 55.56 87 PRO A C 1
ATOM 730 O O . PRO A 1 87 ? 16.132 3.769 -34.524 1.00 55.56 87 PRO A O 1
ATOM 733 N N . GLY A 1 88 ? 14.498 5.036 -35.409 1.00 55.41 88 GLY A N 1
ATOM 734 C CA . GLY A 1 88 ? 15.115 5.181 -36.730 1.00 55.41 88 GLY A CA 1
ATOM 735 C C . GLY A 1 88 ? 16.126 6.322 -36.846 1.00 55.41 88 GLY A C 1
ATOM 736 O O . GLY A 1 88 ? 16.958 6.304 -37.752 1.00 55.41 88 GLY A O 1
ATOM 737 N N . THR A 1 89 ? 16.075 7.312 -35.952 1.00 57.81 89 THR A N 1
ATOM 738 C CA . THR A 1 89 ? 16.830 8.568 -36.114 1.00 57.81 89 THR A CA 1
ATOM 739 C C . THR A 1 89 ? 17.619 8.985 -3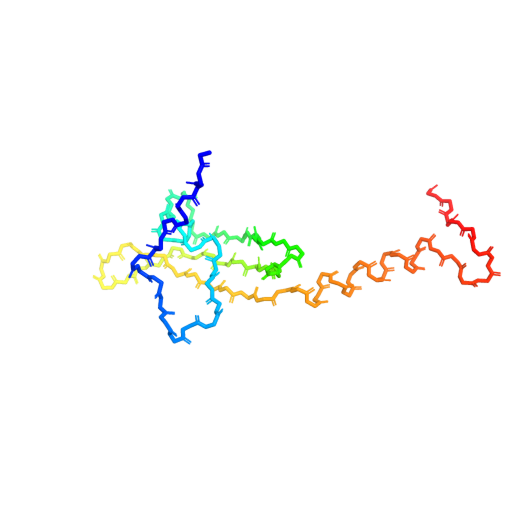4.874 1.00 57.81 89 THR A C 1
ATOM 741 O O . THR A 1 89 ? 18.547 9.783 -34.993 1.00 57.81 89 THR A O 1
ATOM 744 N N . GLY A 1 90 ? 17.291 8.455 -33.688 1.00 55.34 90 GLY A N 1
ATOM 745 C CA . GLY A 1 90 ? 17.923 8.865 -32.427 1.00 55.34 90 GLY A CA 1
ATOM 746 C C . GLY A 1 90 ? 17.608 10.310 -32.017 1.00 55.34 90 GLY A C 1
ATOM 747 O O . GLY A 1 90 ? 18.210 10.828 -31.079 1.00 55.34 90 GLY A O 1
ATOM 748 N N . ILE A 1 91 ? 16.675 10.967 -32.711 1.00 59.41 91 ILE A N 1
ATOM 749 C CA . ILE A 1 91 ? 16.218 12.324 -32.418 1.00 59.41 91 ILE A CA 1
ATOM 750 C C . ILE A 1 91 ? 15.009 12.225 -31.480 1.00 59.41 91 ILE A C 1
ATOM 752 O O . ILE A 1 91 ? 14.121 11.394 -31.678 1.00 59.41 91 ILE A O 1
ATOM 756 N N . GLN A 1 92 ? 14.975 13.068 -30.443 1.00 56.62 92 GLN A N 1
ATOM 757 C CA . GLN A 1 92 ? 13.802 13.178 -29.576 1.00 56.62 92 GLN A CA 1
ATOM 758 C C . GLN A 1 92 ? 12.610 13.722 -30.374 1.00 56.62 92 GLN A C 1
ATOM 760 O O . GLN A 1 92 ? 12.746 14.727 -31.078 1.00 56.62 92 GLN A O 1
ATOM 765 N N . ASN A 1 93 ? 11.443 13.086 -30.253 1.00 53.59 93 ASN A N 1
ATOM 766 C CA . ASN A 1 93 ? 10.210 13.610 -30.844 1.00 53.59 93 ASN A CA 1
ATOM 767 C C . ASN A 1 93 ? 9.953 15.032 -30.308 1.00 53.59 93 ASN A C 1
ATOM 769 O O . ASN A 1 93 ? 10.018 15.260 -29.099 1.00 53.59 93 ASN A O 1
ATOM 773 N N . ARG A 1 94 ? 9.702 16.001 -31.204 1.00 56.84 94 ARG A N 1
ATOM 774 C CA . ARG A 1 94 ? 9.372 17.385 -30.817 1.00 56.84 94 ARG A CA 1
ATOM 775 C C . ARG A 1 94 ? 8.084 17.381 -29.982 1.00 56.84 94 ARG A C 1
ATOM 777 O O . ARG A 1 94 ? 7.072 16.875 -30.463 1.00 56.84 94 ARG A O 1
ATOM 784 N N . LEU A 1 95 ? 8.171 17.928 -28.764 1.00 51.22 95 LEU A N 1
ATOM 785 C CA . LEU A 1 95 ? 7.032 18.281 -27.904 1.00 51.22 95 LEU A C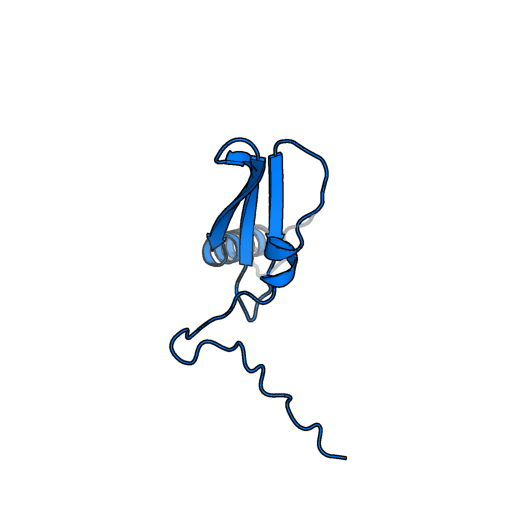A 1
ATOM 786 C C . LEU A 1 95 ? 6.035 19.186 -28.636 1.00 51.22 95 LEU A C 1
ATOM 788 O O . LEU A 1 95 ? 6.503 20.081 -29.382 1.00 51.22 95 LEU A O 1
#

Foldseek 3Di:
DDPPPPDDPPPDPPDPDDDPCVVCVVPPDDDDQKDWDWDDDPVRAIKIWIWGFDDDPNDTDIDIDIDGCRVVVVVVVVVVVPQQADPVPRHGDDD

Sequence (95 aa):
RKDEKKIDPEFCHICQHRLSFRNKILNWQESGQYKVWEMGDEEQGFYRITTFLIEWQGRNAYAHIVVDITDDKKAADKLTSKAYCDPGTGIQNRL

Radius of gyration: 19.99 Å; chains: 1; bounding box: 51×32×55 Å

Organism: Phocaeicola vulgatus (NCBI:txid821)

pLDDT: mean 79.74, std 16.07, range [39.09, 96.88]